Protein AF-B4D7F0-F1 (afdb_monomer)

Mean predicted aligned error: 9.11 Å

InterPro domains:
  IPR000962 Zinc finger, DksA/TraR C4-type [PF01258] (7-32)

Organism: NCBI:txid497964

Sequence (72 aa):
MNPEVKNCRICGAEIPKERLDVIPDTEVCVRCSKKIGGEFELKVTVGGTAKPGSLKITGQEVSIQRQPKRLL

Solvent-accessible surface area (backbone atoms only — not comparable to full-atom values): 4669 Å² total; per-residue (Å²): 132,80,78,81,81,48,50,10,75,87,75,64,45,75,39,57,63,76,52,42,75,76,38,72,84,62,55,58,25,72,70,57,25,63,74,69,73,48,60,59,41,78,49,73,46,80,44,62,67,37,61,92,95,52,93,60,74,79,45,78,44,79,47,80,42,84,40,73,54,86,77,130

Foldseek 3Di:
DPPPQQAAPPPRHTADVVCCVVPVPDNHHPVVCVVVVHQKDKDWDWDFPDDVPDPDRPDIDIDIDIDGPPDD

Secondary structure (DSSP, 8-state):
-----PBPTTT-PBPPHHHHHH-TT--S-HHHHHHHT-SEEEEEEEEE-PPTT------EEEEEEEEE----

Radius of gyration: 18.73 Å; Cα contacts (8 Å, |Δi|>4): 91; chains: 1; bounding box: 41×24×53 Å

pLDDT: mean 79.59, std 9.21, range [39.69, 88.75]

Nearest PDB structures (foldseek):
  5t7v-assembly1_S1  TM=3.694E-01  e=7.734E-01  Staphylococcus aureus
  7c1p-assembly2_B  TM=5.730E-01  e=7.037E+00  Mycetohabitans rhizoxinica HKI 454
  5oxf-assembly1_C  TM=2.546E-01  e=3.676E+00  Campylobacter jejuni
  9asi-assembly1_B  TM=3.440E-01  e=6.594E+00  Lactococcus lactis subsp. lactis

Structure (mmCIF, N/CA/C/O backbone):
data_AF-B4D7F0-F1
#
_entry.id   AF-B4D7F0-F1
#
loop_
_atom_site.group_PDB
_atom_site.id
_atom_site.type_symbol
_atom_site.label_atom_id
_atom_site.label_alt_id
_atom_site.label_comp_id
_atom_site.label_asym_id
_atom_site.label_entity_id
_atom_site.label_seq_id
_atom_site.pdbx_PDB_ins_code
_atom_site.Cartn_x
_atom_site.Cartn_y
_atom_site.Cartn_z
_atom_site.occupancy
_atom_site.B_iso_or_equiv
_atom_site.auth_seq_id
_atom_site.auth_comp_id
_atom_site.auth_asym_id
_atom_site.auth_atom_id
_atom_site.pdbx_PDB_model_num
ATOM 1 N N . MET A 1 1 ? -2.769 -11.241 25.510 1.00 39.69 1 MET A N 1
ATOM 2 C CA . MET A 1 1 ? -2.684 -10.854 24.087 1.00 39.69 1 MET A CA 1
ATOM 3 C C . MET A 1 1 ? -3.582 -9.644 23.895 1.00 39.69 1 MET A C 1
ATOM 5 O O . MET A 1 1 ? -4.791 -9.818 23.836 1.00 39.69 1 MET A O 1
ATOM 9 N N . ASN A 1 2 ? -3.026 -8.429 23.907 1.00 49.72 2 ASN A N 1
ATOM 10 C CA . ASN A 1 2 ? -3.796 -7.261 23.481 1.00 49.72 2 ASN A CA 1
ATOM 11 C C . ASN A 1 2 ? -3.974 -7.399 21.967 1.00 49.72 2 ASN A C 1
ATOM 13 O O . ASN A 1 2 ? -2.955 -7.501 21.284 1.00 49.72 2 ASN A O 1
ATOM 17 N N . PRO A 1 3 ? -5.202 -7.457 21.424 1.00 54.62 3 PRO A N 1
ATOM 18 C CA . PRO A 1 3 ? -5.359 -7.258 19.995 1.00 54.62 3 PRO A CA 1
ATOM 19 C C . PRO A 1 3 ? -4.800 -5.864 19.725 1.00 54.62 3 PRO A C 1
ATOM 21 O O . PRO A 1 3 ? -5.263 -4.904 20.335 1.00 54.62 3 PRO A O 1
ATOM 24 N N . GLU A 1 4 ? -3.741 -5.764 18.928 1.00 66.56 4 GLU A N 1
ATOM 25 C CA . GLU A 1 4 ? -3.142 -4.478 18.592 1.00 66.56 4 GLU A CA 1
ATOM 26 C C . GLU A 1 4 ? -4.187 -3.671 17.827 1.00 66.56 4 GLU A C 1
ATOM 28 O O . GLU A 1 4 ? -4.409 -3.857 16.631 1.00 66.56 4 GLU A O 1
ATOM 33 N N . VAL A 1 5 ? -4.911 -2.833 18.563 1.00 69.25 5 VAL A N 1
ATOM 34 C CA . VAL A 1 5 ? -5.899 -1.930 18.003 1.00 69.25 5 VAL A CA 1
ATOM 35 C C . VAL A 1 5 ? -5.108 -0.900 17.211 1.00 69.25 5 VAL A C 1
ATOM 37 O O . VAL A 1 5 ? -4.486 -0.007 17.784 1.00 69.25 5 VAL A O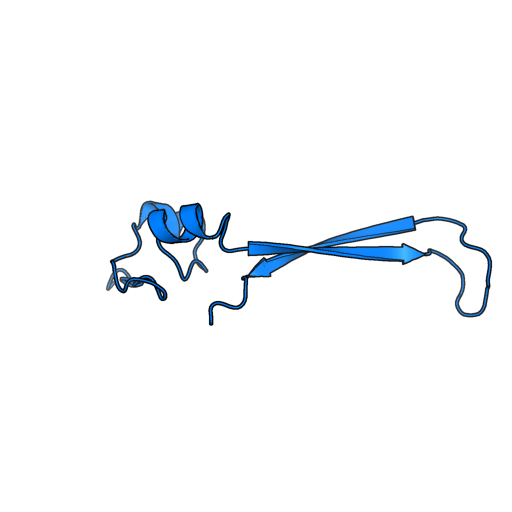 1
ATOM 40 N N . LYS A 1 6 ? -5.057 -1.073 15.887 1.00 81.50 6 LYS A N 1
ATOM 41 C CA . LYS A 1 6 ? -4.467 -0.077 14.995 1.00 81.50 6 LYS A CA 1
ATOM 42 C C . LYS A 1 6 ? -5.526 0.963 14.663 1.00 81.50 6 LYS A C 1
ATOM 44 O O . LYS A 1 6 ? -6.619 0.636 14.200 1.00 81.50 6 LYS A O 1
ATOM 49 N N . ASN A 1 7 ? -5.188 2.227 14.874 1.00 87.94 7 ASN A N 1
ATOM 50 C CA . ASN A 1 7 ? -6.033 3.352 14.505 1.00 87.94 7 ASN A CA 1
ATOM 51 C C . ASN A 1 7 ? -5.622 3.869 13.126 1.00 87.94 7 ASN A C 1
ATOM 53 O O . ASN A 1 7 ? -4.447 3.896 12.767 1.00 87.94 7 ASN A O 1
ATOM 57 N N . CYS A 1 8 ? -6.606 4.306 12.349 1.00 87.62 8 CYS A N 1
ATOM 58 C CA . CYS A 1 8 ? -6.402 4.909 11.045 1.00 87.62 8 CYS A CA 1
ATOM 59 C C . CYS A 1 8 ? -5.607 6.207 11.180 1.00 87.62 8 CYS A C 1
ATOM 61 O O . CYS A 1 8 ? -6.049 7.137 11.855 1.00 87.62 8 CYS A O 1
ATOM 63 N N . ARG A 1 9 ? -4.507 6.324 10.441 1.00 84.56 9 ARG A N 1
ATOM 64 C CA . ARG A 1 9 ? -3.658 7.518 10.441 1.00 84.56 9 ARG A CA 1
ATOM 65 C C . ARG A 1 9 ? -4.363 8.778 9.924 1.00 84.56 9 ARG A C 1
ATOM 67 O O . ARG A 1 9 ? -4.039 9.876 10.351 1.00 84.56 9 ARG A O 1
ATOM 74 N N . ILE A 1 10 ? -5.354 8.624 9.039 1.00 84.19 10 ILE A N 1
ATOM 75 C CA . ILE A 1 10 ? -6.079 9.755 8.429 1.00 84.19 10 ILE A CA 1
ATOM 76 C C . ILE A 1 10 ? -7.224 10.258 9.316 1.00 84.19 10 ILE A C 1
ATOM 78 O O . ILE A 1 10 ? -7.451 11.459 9.403 1.00 84.19 10 ILE A O 1
ATOM 82 N N . CYS A 1 11 ? -8.000 9.356 9.924 1.00 86.75 11 CYS A N 1
ATOM 83 C CA . CYS A 1 11 ? -9.237 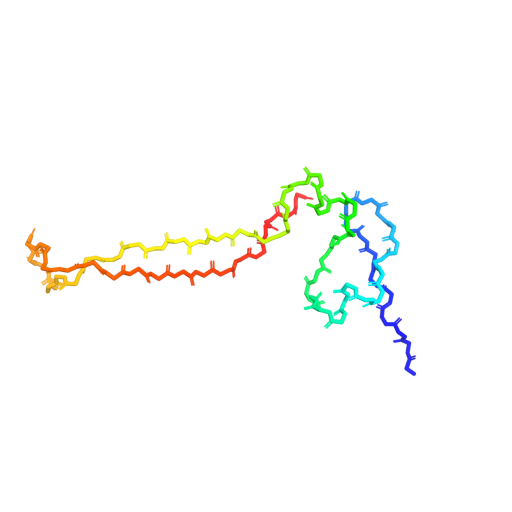9.733 10.623 1.00 86.75 11 CYS A CA 1
ATOM 84 C C . CYS A 1 11 ? -9.289 9.322 12.098 1.00 86.75 11 CYS A C 1
ATOM 86 O O . CYS A 1 11 ? -10.319 9.526 12.731 1.00 86.75 11 CYS A O 1
ATOM 88 N N . GLY A 1 12 ? -8.249 8.676 12.629 1.00 85.56 12 GLY A N 1
ATOM 89 C CA . GLY A 1 12 ? -8.168 8.216 14.020 1.00 85.56 12 GLY A CA 1
ATOM 90 C C . GLY A 1 12 ? -9.091 7.048 14.388 1.00 85.56 12 GLY A C 1
ATOM 91 O O . GLY A 1 12 ? -8.974 6.504 15.482 1.00 85.56 12 GLY A O 1
ATOM 92 N N . ALA A 1 13 ? -9.995 6.643 13.491 1.00 88.25 13 ALA A N 1
ATOM 93 C CA . ALA A 1 13 ? -10.940 5.554 13.727 1.00 88.25 13 ALA A CA 1
ATOM 94 C C . ALA A 1 13 ? -10.232 4.197 13.815 1.00 88.25 13 ALA A C 1
ATOM 96 O O . ALA A 1 13 ? -9.251 3.967 13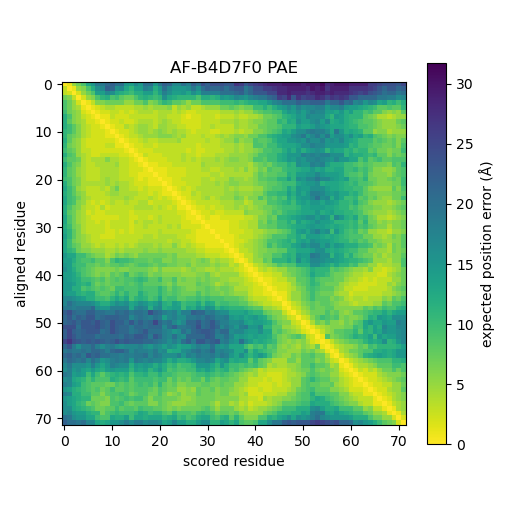.110 1.00 88.25 13 ALA A O 1
ATOM 97 N N . GLU A 1 14 ? -10.772 3.287 14.619 1.00 87.50 14 GLU A N 1
ATOM 98 C CA . GLU A 1 14 ? -10.282 1.913 14.718 1.00 87.50 14 GLU A CA 1
ATOM 99 C C . GLU A 1 14 ? -10.317 1.206 13.352 1.00 87.50 14 GLU A C 1
ATOM 101 O O . GLU A 1 14 ? -11.297 1.300 12.600 1.00 87.50 14 GLU A O 1
ATOM 106 N N . ILE A 1 15 ? -9.221 0.528 13.004 1.00 87.00 15 ILE A N 1
ATOM 107 C CA . ILE A 1 15 ? -9.149 -0.301 11.805 1.00 87.00 15 ILE A CA 1
ATOM 108 C C . ILE A 1 15 ? -9.804 -1.654 12.123 1.00 87.00 15 ILE A C 1
ATOM 110 O O . ILE A 1 15 ? -9.376 -2.323 13.063 1.00 87.00 15 ILE A O 1
ATOM 114 N N . PRO A 1 16 ? -10.813 -2.091 11.342 1.00 85.00 16 PRO A N 1
ATOM 115 C CA . PRO A 1 16 ? -11.462 -3.379 11.562 1.00 85.00 16 PRO A CA 1
ATOM 116 C C . PRO A 1 16 ? -10.449 -4.527 11.517 1.00 85.00 16 PRO A C 1
ATOM 118 O O . PRO A 1 16 ? -9.608 -4.562 10.616 1.00 85.00 16 PRO A O 1
ATOM 121 N N . LYS A 1 17 ? -10.572 -5.497 12.432 1.00 85.06 17 LYS A N 1
ATOM 122 C CA . LYS A 1 17 ? -9.685 -6.675 12.486 1.00 85.06 17 LYS A CA 1
ATOM 123 C C . LYS A 1 17 ? -9.646 -7.446 11.172 1.00 85.06 17 LYS A C 1
ATOM 125 O O . LYS A 1 17 ? -8.566 -7.749 10.695 1.00 85.06 17 LYS A O 1
ATOM 130 N N . GLU A 1 18 ? -10.798 -7.606 10.521 1.00 85.25 18 GLU A N 1
ATOM 131 C CA . GLU A 1 18 ? -10.911 -8.242 9.200 1.00 85.25 18 GLU A CA 1
ATOM 132 C C . GLU A 1 18 ? -9.964 -7.620 8.162 1.00 85.25 18 GLU A C 1
ATOM 134 O O . GLU A 1 18 ? -9.464 -8.297 7.269 1.00 85.25 18 GLU A O 1
ATOM 139 N N . ARG A 1 19 ? -9.692 -6.312 8.273 1.00 83.69 19 ARG A N 1
ATOM 140 C CA . ARG A 1 19 ? -8.758 -5.620 7.384 1.00 83.69 19 ARG A CA 1
ATOM 141 C C . ARG A 1 19 ? -7.306 -5.884 7.774 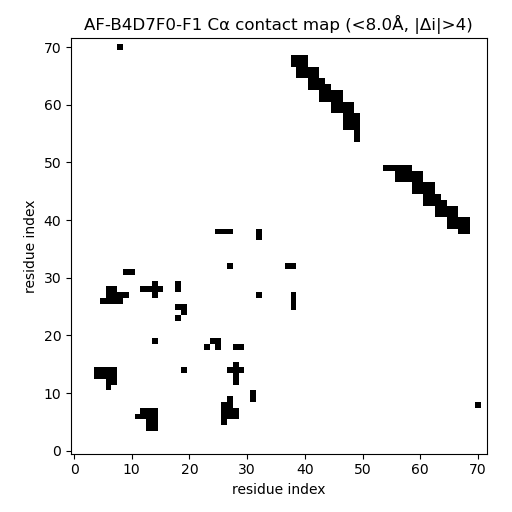1.00 83.69 19 ARG A C 1
ATOM 143 O O . ARG A 1 19 ? -6.489 -6.058 6.880 1.00 83.69 19 ARG A O 1
ATOM 150 N N . LEU A 1 20 ? -7.001 -5.907 9.069 1.00 84.12 20 LEU A N 1
ATOM 151 C CA . LEU A 1 20 ? -5.665 -6.220 9.585 1.00 84.12 20 LEU A CA 1
ATOM 152 C C . LEU A 1 20 ? -5.273 -7.677 9.303 1.00 84.12 20 LEU A C 1
ATOM 154 O O . LEU A 1 20 ? -4.109 -7.940 9.028 1.00 84.12 20 LEU A O 1
ATOM 158 N N . ASP A 1 21 ? -6.237 -8.597 9.291 1.00 84.44 21 ASP A N 1
ATOM 159 C CA . ASP A 1 21 ? -6.003 -10.005 8.954 1.00 84.44 21 ASP A CA 1
ATOM 160 C C . ASP A 1 21 ? -5.628 -10.189 7.474 1.00 84.44 21 ASP A C 1
ATOM 162 O O . ASP A 1 21 ? -4.798 -11.031 7.136 1.00 84.44 21 ASP A O 1
ATOM 166 N N . VAL A 1 22 ? -6.213 -9.386 6.576 1.00 85.38 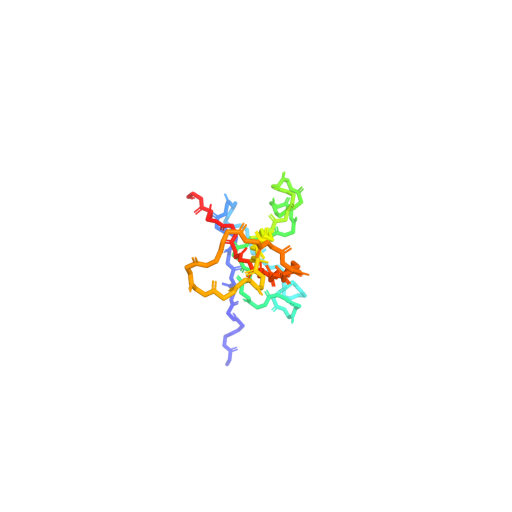22 VAL A N 1
ATOM 167 C CA . VAL A 1 22 ? -5.920 -9.441 5.130 1.00 85.38 22 VAL A CA 1
ATOM 168 C C . VAL A 1 22 ? -4.701 -8.592 4.763 1.00 85.38 22 VAL A C 1
ATOM 170 O O . VAL A 1 22 ? -3.933 -8.952 3.872 1.00 85.38 22 VAL A O 1
ATOM 173 N N . ILE A 1 23 ? -4.537 -7.439 5.413 1.00 83.88 23 ILE A N 1
ATOM 174 C CA . ILE A 1 23 ? -3.483 -6.458 5.146 1.00 83.88 23 ILE A CA 1
ATOM 175 C C . ILE A 1 23 ? -2.888 -6.015 6.492 1.00 83.88 23 ILE A C 1
ATOM 177 O O . ILE A 1 23 ? -3.286 -4.980 7.031 1.00 83.88 23 ILE A O 1
ATOM 181 N N . PRO A 1 24 ? -1.916 -6.764 7.039 1.00 82.12 24 PRO A N 1
ATOM 182 C CA . PRO A 1 24 ? -1.355 -6.493 8.367 1.00 82.12 24 PRO A CA 1
ATOM 183 C C . PRO A 1 24 ? -0.675 -5.126 8.474 1.00 82.12 24 PRO A C 1
ATOM 185 O O . PRO A 1 24 ? -0.717 -4.474 9.522 1.00 82.12 24 PRO A O 1
ATOM 188 N N . ASP A 1 25 ? -0.094 -4.669 7.366 1.00 81.75 25 ASP A N 1
ATOM 189 C CA . ASP A 1 25 ? 0.658 -3.416 7.264 1.00 81.75 25 ASP A CA 1
ATOM 190 C C . ASP A 1 25 ? -0.231 -2.203 6.939 1.00 81.75 25 ASP A C 1
ATOM 192 O O . ASP A 1 25 ? 0.272 -1.131 6.606 1.00 81.75 25 ASP A O 1
ATOM 196 N N . THR A 1 26 ? -1.560 -2.353 7.002 1.00 84.56 26 THR A N 1
ATOM 197 C CA . THR A 1 26 ? -2.489 -1.254 6.718 1.00 84.56 26 THR A CA 1
ATOM 198 C C . THR A 1 26 ? -2.426 -0.175 7.802 1.00 84.56 26 THR A C 1
ATOM 200 O O . THR A 1 26 ? -2.589 -0.445 8.993 1.00 84.56 26 THR A O 1
ATOM 203 N N . GLU A 1 27 ? -2.233 1.078 7.386 1.00 85.31 27 GLU A N 1
ATOM 204 C CA . GLU A 1 27 ? -2.271 2.253 8.276 1.00 85.31 27 GLU A CA 1
ATOM 205 C C . GLU A 1 27 ? -3.604 3.020 8.183 1.00 85.31 27 GLU A C 1
ATOM 207 O O . GLU A 1 27 ? -3.814 4.031 8.859 1.00 85.31 27 GLU A O 1
ATOM 212 N N . VAL A 1 28 ? -4.529 2.578 7.324 1.00 87.56 28 VAL A N 1
ATOM 213 C CA . VAL A 1 28 ? -5.745 3.326 6.972 1.00 87.56 28 VAL A CA 1
ATOM 214 C C . VAL A 1 28 ? -6.989 2.454 6.998 1.00 87.56 28 VAL A C 1
ATOM 216 O O . VAL A 1 28 ? -7.015 1.339 6.492 1.00 87.56 28 VAL A O 1
ATOM 219 N N . CYS A 1 29 ? -8.085 2.999 7.525 1.00 86.88 29 CYS A N 1
ATOM 220 C CA . CYS A 1 29 ? -9.370 2.308 7.528 1.00 86.88 29 CYS A CA 1
ATOM 221 C C . CYS A 1 29 ? -9.961 2.176 6.113 1.00 86.88 29 CYS A C 1
ATOM 223 O O . CYS A 1 29 ? -9.626 2.926 5.190 1.00 86.88 29 CYS A O 1
ATOM 225 N N . VAL A 1 30 ? -10.936 1.273 5.962 1.00 85.31 30 VAL A N 1
ATOM 226 C CA . VAL A 1 30 ? -11.625 0.994 4.686 1.00 85.31 30 VAL A CA 1
ATOM 227 C C . VAL A 1 30 ? -12.209 2.251 4.045 1.00 85.31 30 VAL A C 1
ATOM 229 O O . VAL A 1 30 ? -12.088 2.450 2.837 1.00 85.31 30 VAL A O 1
ATOM 232 N N . ARG A 1 31 ? -12.803 3.138 4.851 1.00 87.25 31 ARG A N 1
ATOM 233 C CA . ARG A 1 31 ? -13.416 4.379 4.357 1.00 87.25 31 ARG A CA 1
ATOM 234 C C . ARG A 1 31 ? -12.376 5.325 3.762 1.00 87.25 31 ARG A C 1
ATOM 236 O O . ARG A 1 31 ? -12.583 5.834 2.664 1.00 87.25 31 ARG A O 1
ATOM 243 N N . CYS A 1 32 ? -11.267 5.548 4.466 1.00 85.94 32 CYS A N 1
ATOM 244 C CA . CYS A 1 32 ? -10.201 6.422 3.988 1.00 85.94 32 CYS A CA 1
ATOM 245 C C . CYS A 1 32 ? -9.481 5.814 2.787 1.00 85.94 32 CYS A C 1
ATOM 247 O O . CYS A 1 32 ? -9.291 6.509 1.795 1.00 85.94 32 CYS A O 1
ATOM 249 N N . SER A 1 33 ? -9.199 4.509 2.826 1.00 85.25 33 SER A N 1
ATOM 250 C CA . SER A 1 33 ? -8.620 3.768 1.704 1.00 85.25 33 SER A CA 1
ATOM 251 C C . SER A 1 33 ? -9.467 3.898 0.431 1.00 85.25 33 SER A C 1
ATOM 253 O O . SER A 1 33 ? -8.930 4.181 -0.637 1.00 85.25 33 SER A O 1
ATOM 255 N N . LYS A 1 34 ? -10.801 3.807 0.539 1.00 85.19 34 LYS A N 1
ATOM 256 C CA . LYS A 1 34 ? -11.714 3.989 -0.601 1.00 85.19 34 LYS A CA 1
ATOM 257 C C . LYS A 1 34 ? -11.705 5.419 -1.156 1.00 85.19 34 LYS A C 1
ATOM 259 O O . LYS A 1 34 ? -11.835 5.589 -2.362 1.00 85.19 34 LYS A O 1
ATOM 264 N N . LYS A 1 35 ? -11.524 6.437 -0.305 1.00 84.38 35 LYS A N 1
ATOM 265 C CA . LYS A 1 35 ? -11.427 7.845 -0.734 1.00 84.38 35 LYS A CA 1
ATOM 266 C C . LYS A 1 35 ? -10.128 8.150 -1.486 1.00 84.38 35 LYS A C 1
ATOM 268 O O . LYS A 1 35 ? -10.167 8.889 -2.459 1.00 84.38 35 LYS A O 1
ATOM 273 N N . ILE A 1 36 ? -9.001 7.581 -1.053 1.00 81.75 36 ILE A N 1
ATOM 274 C CA . ILE A 1 36 ? -7.680 7.805 -1.679 1.00 81.75 36 ILE A CA 1
ATOM 275 C C . ILE A 1 36 ? -7.401 6.876 -2.875 1.00 81.75 36 ILE A C 1
ATOM 277 O O . ILE A 1 36 ? -6.349 6.989 -3.510 1.00 81.75 36 ILE A O 1
ATOM 281 N N . GLY A 1 37 ? -8.319 5.947 -3.168 1.00 81.06 37 GLY A N 1
ATOM 282 C CA . GLY A 1 37 ? -8.178 4.970 -4.250 1.00 81.06 37 GLY A CA 1
ATOM 283 C C . GLY A 1 37 ? -7.228 3.811 -3.933 1.00 81.06 37 GLY A C 1
ATOM 284 O O . GLY A 1 37 ? -6.638 3.245 -4.845 1.00 81.06 37 GLY A O 1
ATOM 285 N N . GLY A 1 38 ? -7.065 3.462 -2.656 1.00 79.75 38 GLY A N 1
ATOM 286 C CA . GLY A 1 38 ? -6.152 2.418 -2.191 1.00 79.75 38 GLY A CA 1
ATOM 287 C C . GLY A 1 38 ? -4.933 2.970 -1.453 1.00 79.75 38 GLY A C 1
ATOM 288 O O . GLY A 1 38 ? -4.473 4.083 -1.700 1.00 79.75 38 GLY A O 1
ATOM 289 N N . GLU A 1 39 ? -4.427 2.180 -0.507 1.00 79.44 39 GLU A N 1
ATOM 290 C CA . GLU A 1 39 ? -3.286 2.546 0.348 1.00 79.44 39 GLU A CA 1
ATOM 291 C C . GLU A 1 39 ? -1.922 2.151 -0.235 1.00 79.44 39 GLU A C 1
ATOM 293 O O . GLU A 1 39 ? -0.894 2.582 0.270 1.00 79.44 39 GLU A O 1
ATOM 298 N N . PHE A 1 40 ? -1.910 1.346 -1.298 1.00 80.31 40 PHE A N 1
ATOM 299 C CA . PHE A 1 40 ? -0.696 0.898 -1.973 1.00 80.31 40 PHE A CA 1
ATOM 300 C C . PHE A 1 40 ? -0.648 1.460 -3.391 1.00 80.31 40 PHE A C 1
ATOM 302 O O . PHE A 1 40 ? -1.655 1.468 -4.100 1.00 80.31 40 PHE A O 1
ATOM 309 N N . GLU A 1 41 ? 0.538 1.877 -3.809 1.00 82.44 41 GLU A N 1
ATOM 310 C CA . GLU A 1 41 ? 0.888 2.197 -5.187 1.00 82.44 41 GLU A CA 1
ATOM 311 C C . GLU A 1 41 ? 1.654 1.044 -5.833 1.00 82.44 41 GLU A C 1
ATOM 313 O O . GLU A 1 41 ? 2.359 0.271 -5.180 1.00 82.44 41 GLU A O 1
ATOM 318 N N . LEU A 1 42 ? 1.502 0.930 -7.150 1.00 83.31 42 LEU A N 1
ATOM 319 C CA . LEU A 1 42 ? 2.273 0.009 -7.971 1.00 83.31 42 LEU A CA 1
ATOM 320 C C . LEU A 1 42 ? 3.421 0.785 -8.609 1.00 83.31 42 LEU A C 1
ATOM 322 O O . LEU A 1 42 ? 3.202 1.649 -9.456 1.00 83.31 42 LEU A O 1
ATOM 326 N N . LYS A 1 43 ? 4.651 0.457 -8.219 1.00 84.38 43 LYS A N 1
ATOM 327 C CA . LYS A 1 43 ? 5.854 0.948 -8.879 1.00 84.38 43 LYS A CA 1
ATOM 328 C C . LYS A 1 43 ? 6.236 -0.029 -9.982 1.00 84.38 43 LYS A C 1
ATOM 330 O O . LYS A 1 43 ? 6.669 -1.148 -9.709 1.00 84.38 43 LYS A O 1
ATOM 335 N N . VAL A 1 44 ? 6.062 0.402 -11.226 1.00 86.69 44 VAL A N 1
ATOM 336 C CA . VAL A 1 44 ? 6.445 -0.365 -12.415 1.00 86.69 44 VAL A CA 1
ATOM 337 C C . VAL A 1 44 ? 7.782 0.164 -12.918 1.00 86.69 44 VAL A C 1
ATOM 339 O O . VAL A 1 44 ? 7.907 1.346 -13.228 1.00 86.69 44 VAL A O 1
ATOM 342 N N . THR A 1 45 ? 8.785 -0.706 -12.987 1.00 83.94 45 THR A N 1
ATOM 343 C CA . THR A 1 45 ? 10.097 -0.392 -13.563 1.00 83.94 45 THR A CA 1
ATOM 344 C C . THR A 1 45 ? 10.264 -1.205 -14.835 1.00 83.94 45 THR A C 1
ATOM 346 O O . THR A 1 45 ? 10.179 -2.430 -14.791 1.00 83.94 45 THR A O 1
ATOM 349 N N . VAL A 1 46 ? 10.479 -0.526 -15.961 1.00 83.38 46 VAL A N 1
ATOM 350 C CA . VAL A 1 46 ? 10.734 -1.177 -17.249 1.00 83.38 46 VAL A CA 1
ATOM 351 C C . VAL A 1 46 ? 12.226 -1.072 -17.544 1.00 83.38 46 VAL A C 1
ATOM 353 O O . VAL A 1 46 ? 12.745 0.024 -17.744 1.00 83.38 46 VAL A O 1
ATOM 356 N N . GLY A 1 47 ? 12.916 -2.207 -17.521 1.00 78.81 47 GLY A N 1
ATOM 357 C CA . GLY A 1 47 ? 14.328 -2.331 -17.869 1.00 78.81 47 GLY A CA 1
ATOM 358 C C . GLY A 1 47 ? 14.496 -2.827 -19.303 1.00 78.81 47 GLY A C 1
ATOM 359 O O . GLY A 1 47 ? 13.717 -3.648 -19.779 1.00 78.81 47 GLY A O 1
ATOM 360 N N . GLY A 1 48 ? 15.513 -2.339 -20.010 1.00 73.88 48 GLY A N 1
ATOM 361 C CA . GLY A 1 48 ? 15.942 -2.943 -21.272 1.00 73.88 48 GLY A CA 1
ATOM 362 C C . GLY A 1 48 ? 16.970 -4.037 -20.999 1.00 73.88 48 GLY A C 1
ATOM 363 O O . GLY A 1 48 ? 17.954 -3.781 -20.310 1.00 73.88 48 GLY A O 1
ATOM 364 N N . THR A 1 49 ? 16.806 -5.231 -21.569 1.00 70.62 49 THR A N 1
ATOM 365 C CA . THR A 1 49 ? 17.766 -6.349 -21.426 1.00 70.62 49 THR A CA 1
ATOM 366 C C . THR A 1 49 ? 18.981 -6.203 -22.357 1.00 70.62 49 THR A C 1
ATOM 368 O O . THR A 1 49 ? 19.432 -7.158 -22.994 1.00 70.62 49 THR A O 1
ATOM 371 N N . ALA A 1 50 ? 19.502 -4.983 -22.493 1.00 71.94 50 ALA A N 1
ATOM 372 C CA . ALA A 1 50 ? 20.690 -4.704 -23.290 1.00 71.94 50 ALA A CA 1
ATOM 373 C C . ALA A 1 50 ? 21.963 -4.962 -22.473 1.00 71.94 50 ALA A C 1
ATOM 375 O O . ALA A 1 50 ? 22.004 -4.742 -21.262 1.00 71.94 50 ALA A O 1
ATOM 376 N N . LYS A 1 51 ? 23.038 -5.389 -23.145 1.00 72.50 51 LYS A N 1
ATOM 377 C CA . LYS A 1 51 ? 24.365 -5.441 -22.517 1.00 72.50 51 LYS A CA 1
ATOM 378 C C . LYS A 1 51 ? 24.769 -4.030 -22.066 1.00 72.50 51 LYS A C 1
ATOM 380 O O . LYS A 1 51 ? 24.532 -3.083 -22.822 1.00 72.50 51 LYS A O 1
ATOM 385 N N . PRO A 1 52 ? 25.416 -3.878 -20.897 1.00 69.62 52 PRO A N 1
ATOM 386 C CA . PRO A 1 52 ? 25.902 -2.579 -20.446 1.00 69.62 52 PRO A CA 1
ATOM 387 C C . PRO A 1 52 ? 26.812 -1.966 -21.524 1.00 69.62 52 PRO A C 1
ATOM 389 O O . PRO A 1 52 ? 27.756 -2.607 -21.979 1.00 69.62 52 PRO A O 1
ATOM 392 N N . GLY A 1 53 ? 26.478 -0.755 -21.981 1.00 73.31 53 GLY A N 1
ATOM 393 C CA . GLY A 1 53 ? 27.189 -0.048 -23.057 1.00 73.31 53 GLY A CA 1
ATOM 394 C C . GLY A 1 53 ? 26.661 -0.274 -24.483 1.00 73.31 53 GLY A C 1
ATOM 395 O O . GLY A 1 53 ? 27.182 0.328 -25.418 1.00 73.31 53 GLY A O 1
ATOM 396 N N . SER A 1 54 ? 25.627 -1.098 -24.686 1.00 73.50 54 SER A N 1
ATOM 397 C CA . SER A 1 54 ? 24.975 -1.262 -25.992 1.00 73.50 54 SER A CA 1
ATOM 398 C C . SER A 1 54 ? 23.724 -0.387 -26.114 1.00 73.50 54 SER A C 1
ATOM 400 O O . SER A 1 54 ? 22.868 -0.395 -25.237 1.00 73.50 54 SER A O 1
ATOM 402 N N . LEU A 1 55 ? 23.589 0.331 -27.232 1.00 74.44 55 LEU A N 1
ATOM 403 C CA . LEU A 1 55 ? 22.429 1.184 -27.543 1.00 74.44 55 LEU A CA 1
ATOM 404 C C . LEU A 1 55 ? 21.207 0.408 -28.073 1.00 74.44 55 LEU A C 1
ATOM 406 O O . LEU A 1 55 ? 20.145 0.994 -28.265 1.00 74.44 55 LEU A O 1
ATOM 410 N N . LYS A 1 56 ? 21.341 -0.895 -28.351 1.00 74.19 56 LYS A N 1
ATOM 411 C CA . LYS A 1 56 ? 20.248 -1.716 -28.894 1.00 74.19 56 LYS A CA 1
ATOM 412 C C . LYS A 1 56 ? 19.449 -2.364 -27.767 1.00 74.19 56 LYS A C 1
ATOM 414 O O . LYS A 1 56 ? 20.012 -3.103 -26.965 1.00 74.19 56 LYS A O 1
ATOM 419 N N . ILE A 1 57 ? 18.136 -2.146 -27.760 1.00 70.19 57 ILE A N 1
ATOM 420 C CA . ILE A 1 57 ? 17.201 -2.810 -26.844 1.00 70.19 57 ILE A CA 1
ATOM 421 C C . ILE A 1 57 ? 16.719 -4.105 -27.507 1.00 70.19 57 ILE A C 1
ATOM 423 O O . ILE A 1 57 ? 16.041 -4.063 -28.529 1.00 70.19 57 ILE A O 1
ATOM 427 N N . THR A 1 58 ? 17.090 -5.253 -26.942 1.00 76.94 58 THR A N 1
ATOM 428 C CA . THR A 1 58 ? 16.703 -6.591 -27.434 1.00 76.94 58 THR A CA 1
ATOM 429 C C . THR A 1 58 ? 15.443 -7.148 -26.774 1.00 76.94 58 THR A C 1
ATOM 431 O O . THR A 1 58 ? 14.798 -8.025 -27.339 1.00 76.94 58 THR A O 1
ATOM 434 N N . GLY A 1 59 ? 15.079 -6.646 -25.595 1.00 77.25 59 GLY A N 1
ATOM 435 C CA . GLY A 1 59 ? 13.900 -7.067 -24.848 1.00 77.25 59 GLY A CA 1
ATOM 436 C C . GLY A 1 59 ? 13.582 -6.096 -23.716 1.00 77.25 59 GLY A C 1
ATOM 437 O O . GLY A 1 59 ? 14.403 -5.244 -23.366 1.00 77.25 59 GLY A O 1
ATOM 438 N N . GLN A 1 60 ? 12.374 -6.218 -23.169 1.00 78.75 60 GLN A N 1
ATOM 439 C CA . GLN A 1 60 ? 11.889 -5.404 -22.058 1.00 78.75 60 GLN A CA 1
ATOM 440 C C . GLN A 1 60 ? 11.592 -6.308 -20.865 1.00 78.75 60 GLN A C 1
ATOM 442 O O . GLN A 1 60 ? 10.820 -7.259 -20.968 1.00 78.75 60 GLN A O 1
ATOM 447 N N . GLU A 1 61 ? 12.212 -6.003 -19.736 1.00 81.81 61 GLU A N 1
ATOM 448 C CA . GLU A 1 61 ? 11.906 -6.588 -18.440 1.00 81.81 61 GLU A CA 1
ATOM 449 C C . GLU A 1 61 ? 10.962 -5.647 -17.696 1.00 81.81 61 GLU A C 1
ATOM 451 O O . GLU A 1 61 ? 11.214 -4.445 -17.607 1.00 81.81 61 GLU A O 1
ATOM 456 N N . VAL A 1 62 ? 9.867 -6.183 -17.159 1.00 84.62 62 VAL A N 1
ATOM 457 C CA . VAL A 1 62 ? 8.908 -5.409 -16.366 1.00 84.62 62 VAL A CA 1
ATOM 458 C C . VAL A 1 62 ? 8.948 -5.917 -14.933 1.00 84.62 62 VAL A C 1
ATOM 460 O O . VAL A 1 62 ? 8.532 -7.036 -14.648 1.00 84.62 62 VAL A O 1
ATOM 463 N N . SER A 1 63 ? 9.430 -5.076 -14.024 1.00 83.62 63 SER A N 1
ATOM 464 C CA . SER A 1 63 ? 9.430 -5.333 -12.585 1.00 83.62 63 SER A CA 1
ATOM 465 C C . SER A 1 63 ? 8.313 -4.537 -11.918 1.00 83.62 63 SER A C 1
ATOM 467 O O . SER A 1 63 ? 8.308 -3.306 -11.967 1.00 83.62 63 SER A O 1
ATOM 469 N N . ILE A 1 64 ? 7.368 -5.234 -11.284 1.00 88.75 64 ILE A N 1
ATOM 470 C CA . ILE A 1 64 ? 6.218 -4.631 -10.597 1.00 88.75 64 ILE A CA 1
ATOM 471 C C . ILE A 1 64 ? 6.409 -4.802 -9.091 1.00 88.75 64 ILE A C 1
ATOM 473 O O . ILE A 1 64 ? 6.488 -5.924 -8.595 1.00 88.75 64 ILE A O 1
ATOM 477 N N . GLN A 1 65 ? 6.457 -3.694 -8.354 1.00 87.38 65 GLN A N 1
ATOM 478 C CA . GLN A 1 65 ? 6.558 -3.690 -6.895 1.00 87.38 65 GLN A CA 1
ATOM 479 C C . GLN A 1 65 ? 5.351 -2.977 -6.282 1.00 87.38 65 GLN A C 1
ATOM 481 O O . GLN A 1 65 ? 4.984 -1.886 -6.714 1.00 87.38 65 GLN A O 1
ATOM 486 N N . ARG A 1 66 ? 4.737 -3.575 -5.254 1.00 84.81 66 ARG A N 1
ATOM 487 C CA . ARG A 1 66 ? 3.724 -2.900 -4.424 1.00 84.81 66 ARG A CA 1
ATOM 488 C C . ARG A 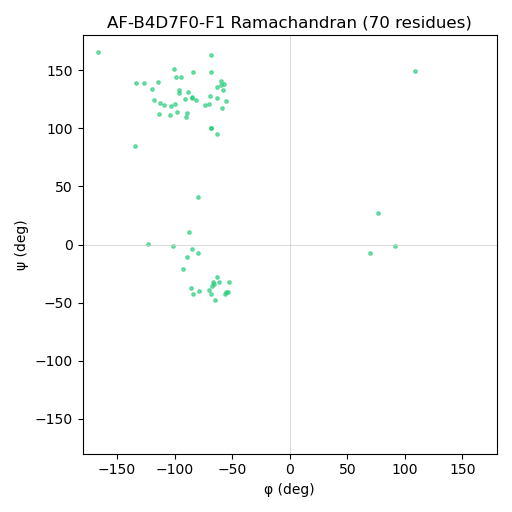1 66 ? 4.438 -2.110 -3.334 1.00 84.81 66 ARG A C 1
ATOM 490 O O . ARG A 1 66 ? 5.238 -2.681 -2.601 1.00 84.81 66 ARG A O 1
ATOM 497 N N . GLN A 1 67 ? 4.153 -0.818 -3.231 1.00 83.88 67 GLN A N 1
ATOM 498 C CA . GLN A 1 67 ? 4.710 0.060 -2.204 1.00 83.88 67 GLN A CA 1
ATOM 499 C C . GLN A 1 67 ? 3.571 0.774 -1.467 1.00 83.88 67 GLN A C 1
ATOM 501 O O . GLN A 1 67 ? 2.603 1.175 -2.112 1.00 83.88 67 GLN A O 1
ATOM 506 N N . PRO A 1 68 ? 3.626 0.923 -0.134 1.00 80.50 68 PRO A N 1
ATOM 507 C CA . PRO A 1 68 ? 2.641 1.726 0.582 1.00 80.50 68 PRO A CA 1
ATOM 508 C C . PRO A 1 68 ? 2.745 3.185 0.128 1.00 80.50 68 PRO A C 1
ATOM 510 O O . PRO A 1 68 ? 3.846 3.728 -0.002 1.00 80.50 68 PRO A O 1
ATOM 513 N N . LYS A 1 69 ? 1.599 3.826 -0.119 1.00 79.06 69 LYS A N 1
ATOM 514 C CA . LYS A 1 69 ? 1.553 5.267 -0.374 1.00 79.06 69 LYS A CA 1
ATOM 515 C C . LYS A 1 69 ? 2.116 5.983 0.838 1.00 79.06 69 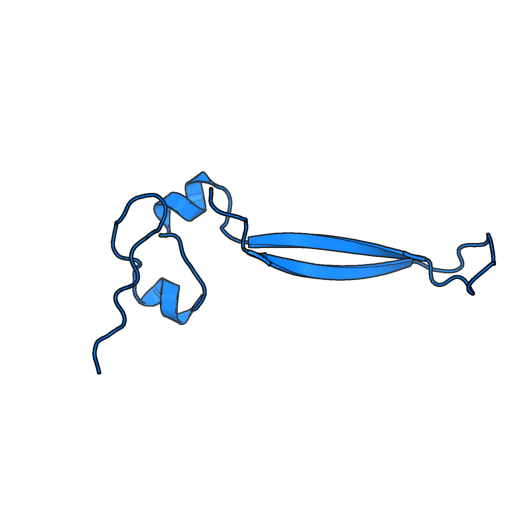LYS A C 1
ATOM 517 O O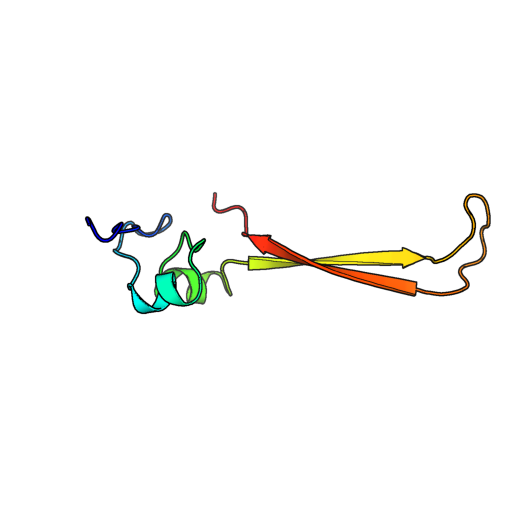 . LYS A 1 69 ? 1.758 5.679 1.976 1.00 79.06 69 LYS A O 1
ATOM 522 N N . ARG A 1 70 ? 2.943 6.994 0.593 1.00 69.94 70 ARG A N 1
ATOM 523 C CA . ARG A 1 70 ? 3.362 7.904 1.654 1.00 69.94 70 ARG A CA 1
ATOM 524 C C . ARG A 1 70 ? 2.144 8.721 2.085 1.00 69.94 70 ARG A C 1
A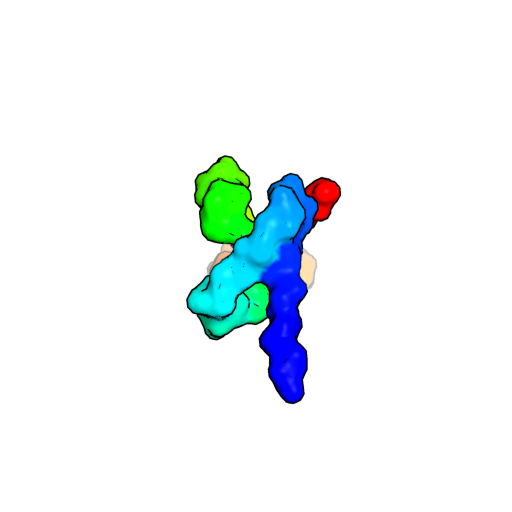TOM 526 O O . ARG A 1 70 ? 1.737 9.646 1.390 1.00 69.94 70 ARG A O 1
ATOM 533 N N . LEU A 1 71 ? 1.534 8.328 3.198 1.00 66.69 71 LEU A N 1
ATOM 534 C CA . LEU A 1 71 ? 0.482 9.102 3.846 1.00 66.69 71 LEU A CA 1
ATOM 535 C C . LEU A 1 71 ? 1.151 10.312 4.516 1.00 66.69 71 LEU A C 1
ATOM 537 O O . LEU A 1 71 ? 2.083 10.128 5.303 1.00 66.69 71 LEU A O 1
ATOM 541 N N . LEU A 1 72 ? 0.734 11.517 4.104 1.00 57.91 72 LEU A N 1
ATOM 542 C CA . LEU A 1 72 ? 1.224 12.815 4.596 1.00 57.91 72 LEU A CA 1
ATOM 543 C C . LEU A 1 72 ? 1.155 12.905 6.126 1.00 57.91 72 LEU A C 1
ATOM 545 O O . LEU A 1 72 ? 0.124 12.479 6.695 1.00 57.91 72 LEU A O 1
#